Protein AF-A0A0G4J1P8-F1 (afdb_monomer_lite)

Secondary structure (DSSP, 8-state):
-EEE--HHHHHHHHHTT-SS-PPTT-EEEHHHHHHHHHHHHHTT------HHHHHHHS---------------HHHHHHHHHHHHHHHHHHHHHHHHHHHHHHHHHHHHHHHHHHHHHHHHHHHHHHHHHHHHHHHHHHHHTT--HHHHHHHHHHHHHHHHHHHHHHHHHHHHTT-

pLDDT: mean 72.51, std 14.89, range [41.31, 94.5]

Structure (mmCIF, N/CA/C/O backbone):
data_AF-A0A0G4J1P8-F1
#
_entry.id   AF-A0A0G4J1P8-F1
#
loop_
_atom_site.group_PDB
_atom_site.id
_atom_site.type_symbol
_atom_site.label_atom_id
_atom_site.label_alt_id
_atom_site.label_comp_id
_atom_site.label_asym_id
_atom_site.label_entity_id
_atom_site.label_seq_id
_atom_site.pdbx_PDB_ins_code
_atom_site.Cartn_x
_atom_site.Cartn_y
_atom_site.Cartn_z
_atom_site.occupancy
_atom_site.B_iso_or_equiv
_atom_site.auth_seq_id
_atom_site.auth_comp_id
_atom_site.auth_asym_id
_atom_site.auth_atom_id
_atom_site.pdbx_PDB_model_num
ATOM 1 N N . MET A 1 1 ? -38.826 -8.306 51.369 1.00 54.69 1 MET A N 1
ATOM 2 C CA . MET A 1 1 ? -39.166 -9.180 50.222 1.00 54.69 1 MET A CA 1
ATOM 3 C C . MET A 1 1 ? -38.389 -10.475 50.400 1.00 54.69 1 MET A C 1
ATOM 5 O O . MET A 1 1 ? -37.165 -10.400 50.497 1.00 54.69 1 MET A O 1
ATOM 9 N N . ARG A 1 2 ? -39.087 -11.606 50.566 1.00 48.97 2 ARG A N 1
ATOM 10 C CA . ARG A 1 2 ? -38.492 -12.933 50.796 1.00 48.97 2 ARG A CA 1
ATOM 11 C C . ARG A 1 2 ? -38.501 -13.725 49.490 1.00 48.97 2 ARG A C 1
ATOM 13 O O . ARG A 1 2 ? -39.474 -13.642 48.749 1.00 48.97 2 ARG A O 1
ATOM 20 N N . TRP A 1 3 ? -37.420 -14.439 49.218 1.00 58.47 3 TRP A N 1
ATOM 21 C CA . TRP A 1 3 ? -37.161 -15.153 47.973 1.00 58.47 3 TRP A CA 1
ATOM 22 C C . TRP A 1 3 ? -36.967 -16.632 48.265 1.00 58.47 3 TRP A C 1
ATOM 24 O O . TRP A 1 3 ? -36.243 -16.968 49.199 1.00 58.47 3 TRP A O 1
ATOM 34 N N . LEU A 1 4 ? -37.588 -17.493 47.461 1.00 59.88 4 LEU A N 1
ATOM 35 C CA . LEU A 1 4 ? -37.370 -18.932 47.538 1.00 59.88 4 LEU A CA 1
ATOM 36 C C . LEU A 1 4 ? -35.965 -19.263 47.018 1.00 59.88 4 LEU A C 1
ATOM 38 O O . LEU A 1 4 ? -35.574 -18.828 45.931 1.00 59.88 4 LEU A O 1
ATOM 42 N N . VAL A 1 5 ? -35.207 -20.028 47.794 1.00 62.72 5 VAL A N 1
ATOM 43 C CA . VAL A 1 5 ? -33.888 -20.527 47.411 1.00 62.72 5 VAL A CA 1
ATOM 44 C C . VAL A 1 5 ? -34.068 -21.634 46.374 1.00 62.72 5 VAL A C 1
ATOM 46 O O . VAL A 1 5 ? -34.538 -22.724 46.698 1.00 62.72 5 VAL A O 1
ATOM 49 N N . SER A 1 6 ? -33.682 -21.360 45.126 1.00 65.62 6 SER A N 1
ATOM 50 C CA . SER A 1 6 ? -33.557 -22.376 44.077 1.00 65.62 6 SER A CA 1
ATOM 51 C C . SER A 1 6 ? -32.302 -23.232 44.288 1.00 65.62 6 SER A C 1
ATOM 53 O O . SER A 1 6 ? -31.371 -22.828 44.994 1.00 65.62 6 SER A O 1
ATOM 55 N N . GLU A 1 7 ? -32.231 -24.404 43.649 1.00 65.62 7 GLU A N 1
ATOM 56 C CA . GLU A 1 7 ? -31.051 -25.285 43.721 1.00 65.62 7 GLU A CA 1
ATOM 57 C C . GLU A 1 7 ? -29.751 -24.568 43.338 1.00 65.62 7 GLU A C 1
ATOM 59 O O . GLU A 1 7 ? -28.699 -24.821 43.925 1.00 65.62 7 GLU A O 1
ATOM 64 N N . THR A 1 8 ? -29.827 -23.614 42.408 1.00 65.88 8 THR A N 1
ATOM 65 C CA . THR A 1 8 ? -28.688 -22.790 41.993 1.00 65.88 8 THR A CA 1
ATOM 66 C C . THR A 1 8 ? -28.200 -21.877 43.120 1.00 65.88 8 THR A C 1
ATOM 68 O O . THR A 1 8 ? -26.996 -21.747 43.335 1.00 65.88 8 THR A O 1
ATOM 71 N N . ILE A 1 9 ? -29.117 -21.268 43.879 1.00 66.00 9 ILE A N 1
ATOM 72 C CA . ILE A 1 9 ? -28.778 -20.398 45.016 1.00 66.00 9 ILE A CA 1
ATOM 73 C C . ILE A 1 9 ? -28.197 -21.233 46.163 1.00 66.00 9 ILE A C 1
ATOM 75 O O . ILE A 1 9 ? -27.205 -20.828 46.772 1.00 66.00 9 ILE A O 1
ATOM 79 N N . ALA A 1 10 ? -28.763 -22.416 46.414 1.00 67.56 10 ALA A N 1
ATOM 80 C CA . ALA A 1 10 ? -28.246 -23.366 47.395 1.00 67.56 10 ALA A CA 1
ATOM 81 C C . ALA A 1 10 ? -26.820 -23.833 47.045 1.00 67.56 10 ALA A C 1
ATOM 83 O O . ALA A 1 10 ? -25.952 -23.890 47.919 1.00 67.56 10 ALA A O 1
ATOM 84 N N . ASP A 1 11 ? -26.541 -24.115 45.767 1.00 69.50 11 ASP A N 1
ATOM 85 C CA . ASP A 1 11 ? -25.207 -24.540 45.329 1.00 69.50 11 ASP A CA 1
ATOM 86 C C . ASP A 1 11 ? -24.156 -23.440 45.492 1.00 69.50 11 ASP A C 1
ATOM 88 O O . ASP A 1 11 ? -23.052 -23.689 45.981 1.00 69.50 11 ASP A O 1
ATOM 92 N N . VAL A 1 12 ? -24.514 -22.195 45.174 1.00 69.31 12 VAL A N 1
ATOM 93 C CA . VAL A 1 12 ? -23.628 -21.047 45.401 1.00 69.31 12 VAL A CA 1
ATOM 94 C C . VAL A 1 12 ? -23.423 -20.798 46.896 1.00 69.31 12 VAL A C 1
ATOM 96 O O . VAL A 1 12 ? -22.291 -20.563 47.315 1.00 69.31 12 VAL A O 1
ATOM 99 N N . GLY A 1 13 ? -24.471 -20.918 47.716 1.00 67.69 13 GLY A N 1
ATOM 100 C CA . GLY A 1 13 ? -24.375 -20.838 49.177 1.00 67.69 13 GLY A CA 1
ATOM 101 C C . GLY A 1 13 ? -23.372 -21.834 49.763 1.00 67.69 13 GLY A C 1
ATOM 102 O O . GLY A 1 13 ? -22.547 -21.452 50.596 1.00 67.69 13 GLY A O 1
ATOM 103 N N . ARG A 1 14 ? -23.373 -23.079 49.264 1.00 70.12 14 ARG A N 1
ATOM 104 C CA . ARG A 1 14 ? -22.400 -24.116 49.649 1.00 70.12 14 ARG A CA 1
ATOM 105 C C . ARG A 1 14 ? -20.974 -23.760 49.241 1.00 70.1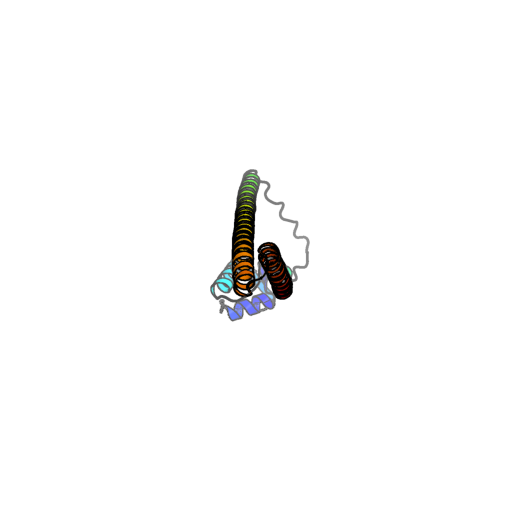2 14 ARG A C 1
ATOM 107 O O . ARG A 1 14 ? -20.069 -23.844 50.068 1.00 70.12 14 ARG A O 1
ATOM 114 N N . ARG A 1 15 ? -20.770 -23.332 47.992 1.00 67.38 15 ARG A N 1
ATOM 115 C CA . ARG A 1 15 ? -19.439 -22.952 47.476 1.00 67.38 15 ARG A CA 1
ATOM 116 C C . ARG A 1 15 ? -18.846 -21.749 48.203 1.00 67.38 15 ARG A C 1
ATOM 118 O O . ARG A 1 15 ? -17.632 -21.630 48.300 1.00 67.38 15 ARG A O 1
ATOM 125 N N . VAL A 1 16 ? -19.707 -20.866 48.705 1.00 67.19 16 VAL A N 1
ATOM 126 C CA . VAL A 1 16 ? -19.327 -19.614 49.367 1.00 67.19 16 VAL A CA 1
ATOM 127 C C . VAL A 1 16 ? -19.267 -19.751 50.897 1.00 67.19 16 VAL A C 1
ATOM 129 O O . VAL A 1 16 ? -19.065 -18.751 51.588 1.00 67.19 16 VAL A O 1
ATOM 132 N N . SER A 1 17 ? -19.451 -20.976 51.420 1.00 66.81 17 SER A N 1
ATO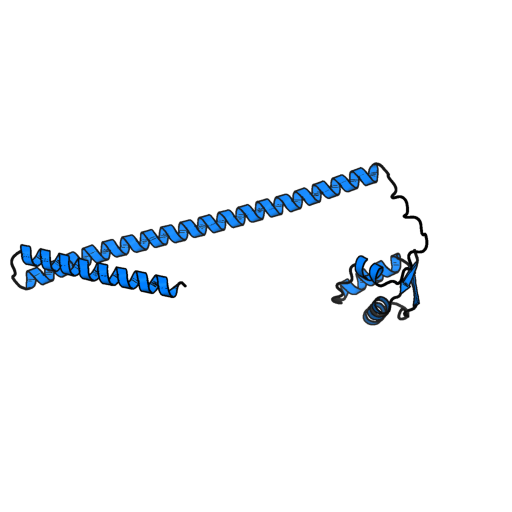M 133 C CA . SER A 1 17 ? -19.463 -21.302 52.858 1.00 66.81 17 SER A CA 1
ATOM 134 C C . SER A 1 17 ? -20.293 -20.311 53.685 1.00 66.81 17 SER A C 1
ATOM 136 O O . SER A 1 17 ? -19.924 -19.895 54.785 1.00 66.81 17 SER A O 1
ATOM 138 N N . TRP A 1 18 ? -21.429 -19.897 53.119 1.00 65.50 18 TRP A N 1
ATOM 139 C CA . TRP A 1 18 ? -22.348 -18.969 53.762 1.00 65.50 18 TRP A CA 1
ATOM 140 C C . TRP A 1 18 ? -23.078 -19.677 54.910 1.00 65.50 18 TRP A C 1
ATOM 142 O O . TRP A 1 18 ? -23.406 -20.855 54.780 1.00 65.50 18 TRP A O 1
ATOM 152 N N . HIS A 1 19 ? -23.265 -18.967 56.034 1.00 52.62 19 HIS A N 1
ATOM 153 C CA . HIS A 1 19 ? -23.838 -19.488 57.285 1.00 52.62 19 HIS A CA 1
ATOM 154 C C . HIS A 1 19 ? -25.013 -20.433 57.026 1.00 52.62 19 HIS A C 1
ATOM 156 O O . HIS A 1 19 ? -25.945 -20.027 56.345 1.00 52.62 19 HIS A O 1
ATOM 162 N N . GLU A 1 20 ? -24.915 -21.656 57.568 1.00 56.59 20 GLU A N 1
ATOM 163 C CA . GLU A 1 20 ? -25.861 -22.771 57.399 1.00 56.59 20 GLU A CA 1
ATOM 164 C C . GLU A 1 20 ? -26.324 -22.945 55.950 1.00 56.59 20 GLU A C 1
ATOM 166 O O . GLU A 1 20 ? -27.273 -22.310 55.512 1.00 56.59 20 GLU A O 1
ATOM 171 N N . ALA A 1 21 ? -25.628 -23.817 55.206 1.00 58.47 21 ALA A N 1
ATOM 172 C CA . ALA A 1 21 ? -25.882 -24.135 53.802 1.00 58.47 21 ALA A CA 1
ATOM 173 C C . ALA A 1 21 ? -27.375 -24.046 53.435 1.00 58.47 21 ALA A C 1
ATOM 175 O O . ALA A 1 21 ? -28.136 -24.970 53.726 1.00 58.47 21 ALA A O 1
ATOM 176 N N . LEU A 1 22 ? -27.749 -22.917 52.813 1.00 64.31 22 LEU A N 1
ATOM 177 C CA . LEU A 1 22 ? -29.112 -22.614 52.382 1.00 64.31 22 LEU A CA 1
ATOM 178 C C . LEU A 1 22 ? -29.676 -23.832 51.657 1.00 64.31 22 LEU A C 1
ATOM 180 O O . LEU A 1 22 ? -29.091 -24.288 50.665 1.00 64.31 22 LEU A O 1
ATOM 184 N N . LYS A 1 23 ? -30.773 -24.389 52.167 1.00 65.56 23 LYS A N 1
ATOM 185 C CA . LYS A 1 23 ? -31.398 -25.552 51.548 1.00 65.56 23 LYS A CA 1
ATOM 186 C C . LYS A 1 23 ? -32.347 -25.077 50.449 1.00 65.56 23 LYS A C 1
ATOM 188 O O . LYS A 1 23 ? -32.963 -24.017 50.576 1.00 65.56 23 LYS A O 1
ATOM 193 N N . PRO A 1 24 ? -32.467 -25.834 49.346 1.00 62.53 24 PRO A N 1
ATOM 194 C CA . PRO A 1 24 ? -33.500 -25.553 48.362 1.00 62.53 24 PRO A CA 1
ATOM 195 C C . PRO A 1 24 ? -34.871 -25.593 49.053 1.00 62.53 24 PRO A C 1
ATOM 197 O O . PRO A 1 24 ? -35.168 -26.538 49.783 1.00 62.53 24 PRO A O 1
ATOM 200 N N .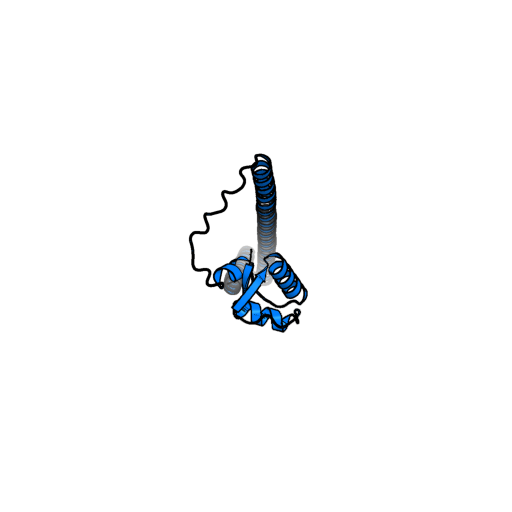 GLY A 1 25 ? -35.671 -24.543 48.857 1.00 60.31 25 GLY A N 1
ATOM 201 C CA . GLY A 1 25 ? -36.957 -24.350 49.539 1.00 60.31 25 GLY A CA 1
ATOM 202 C C . GLY A 1 25 ? -36.939 -23.390 50.737 1.00 60.31 25 GLY A C 1
ATOM 203 O O . GLY A 1 25 ? -38.010 -23.002 51.201 1.00 60.31 25 GLY A O 1
ATOM 204 N N . ASP A 1 26 ? -35.767 -22.947 51.205 1.00 68.12 26 ASP A N 1
ATOM 205 C CA . ASP A 1 26 ? -35.679 -21.914 52.246 1.00 68.12 26 ASP A CA 1
ATOM 206 C C . ASP A 1 26 ? -36.063 -20.528 51.698 1.00 68.12 26 ASP A C 1
ATOM 208 O O . ASP A 1 26 ? -35.943 -20.249 50.503 1.00 68.12 26 ASP A O 1
ATOM 212 N N . TYR A 1 27 ? -36.503 -19.627 52.581 1.00 64.00 27 TYR A N 1
ATOM 213 C CA . TYR A 1 27 ? -36.804 -18.238 52.228 1.00 64.00 27 TYR A CA 1
ATOM 214 C C . TYR A 1 27 ? -35.705 -17.295 52.714 1.00 64.00 27 TYR A C 1
ATOM 216 O O . TYR A 1 27 ? -35.438 -17.210 53.910 1.00 64.00 27 TYR A O 1
ATOM 224 N N . VAL A 1 28 ? -35.129 -16.519 51.797 1.00 69.00 28 VAL A N 1
ATOM 225 C CA . VAL A 1 28 ? -34.038 -15.576 52.084 1.00 69.00 28 VAL A CA 1
ATOM 226 C C . VAL A 1 28 ? -34.470 -14.149 51.768 1.00 69.00 28 VAL A C 1
ATOM 228 O O . VAL A 1 28 ? -35.193 -13.894 50.803 1.00 69.00 28 VAL A O 1
ATOM 231 N N . GLU A 1 29 ? -34.056 -13.182 52.584 1.00 70.06 29 GLU A N 1
ATOM 232 C CA . GLU A 1 29 ? -34.356 -11.779 52.309 1.00 70.06 29 GLU A CA 1
ATOM 233 C C . GLU A 1 29 ? -33.517 -11.232 51.148 1.00 70.06 29 GLU A C 1
ATOM 235 O O . GLU A 1 29 ? -32.371 -11.616 50.923 1.00 70.06 29 GLU A O 1
ATOM 240 N N . GLN A 1 30 ? -34.072 -10.266 50.412 1.00 65.69 30 GLN A N 1
ATOM 241 C CA . GLN A 1 30 ? -33.369 -9.621 49.297 1.00 65.69 30 GLN A CA 1
ATOM 242 C C . GLN A 1 30 ? -31.997 -9.044 49.704 1.00 65.69 30 GLN A C 1
ATOM 244 O O . GLN A 1 30 ? -31.060 -9.070 48.907 1.00 65.69 30 GLN A O 1
ATOM 249 N N . GLY A 1 31 ? -31.867 -8.536 50.935 1.00 66.38 31 GLY A N 1
ATOM 250 C CA . GLY A 1 31 ? -30.597 -8.021 51.455 1.00 66.38 31 GLY A CA 1
ATOM 251 C C . GLY A 1 31 ? -29.514 -9.098 51.559 1.00 66.38 31 GLY A C 1
ATOM 252 O O . GLY A 1 31 ? -28.353 -8.841 51.237 1.00 66.38 31 GLY A O 1
ATOM 253 N N . ASP A 1 32 ? -29.903 -10.315 51.923 1.00 69.31 32 ASP A N 1
ATOM 254 C CA . ASP A 1 32 ? -28.998 -11.449 52.082 1.00 69.31 32 ASP A CA 1
ATOM 255 C C . ASP A 1 32 ? -28.585 -12.041 50.732 1.00 69.31 32 ASP A C 1
ATOM 257 O O . ASP A 1 32 ? -27.409 -12.337 50.525 1.00 69.31 32 ASP A O 1
ATOM 261 N N . LEU A 1 33 ? -29.491 -12.067 49.749 1.00 68.31 33 LEU A N 1
ATOM 262 C CA . LEU A 1 33 ? -29.157 -12.423 48.364 1.00 68.31 33 LEU A CA 1
ATOM 263 C C . LEU A 1 33 ? -28.118 -11.481 47.745 1.00 68.31 33 LEU A C 1
ATOM 265 O O . LEU A 1 33 ? -27.200 -11.932 47.059 1.00 68.31 33 LEU A O 1
ATOM 269 N N . VAL A 1 34 ? -28.227 -10.174 48.000 1.00 68.94 34 VAL A N 1
ATOM 270 C CA . VAL A 1 34 ? -27.244 -9.191 47.516 1.00 68.94 34 VAL A CA 1
ATOM 271 C C . VAL A 1 34 ? -25.877 -9.426 48.162 1.00 68.94 34 VAL A C 1
ATOM 273 O O . VAL A 1 34 ? -24.858 -9.368 47.469 1.00 68.94 34 VAL A O 1
ATOM 276 N N . ARG A 1 35 ? -25.837 -9.733 49.465 1.00 71.44 35 ARG A N 1
ATOM 277 C CA . ARG A 1 35 ? -24.590 -10.068 50.172 1.00 71.44 35 ARG A CA 1
ATOM 278 C C . ARG A 1 35 ? -23.970 -11.363 49.645 1.00 71.44 35 ARG A C 1
ATOM 280 O O . ARG A 1 35 ? -22.760 -11.393 49.430 1.00 71.44 35 ARG A O 1
ATOM 287 N N . LEU A 1 36 ? -24.781 -12.386 49.379 1.00 71.56 36 LEU A N 1
ATOM 288 C CA . LEU A 1 36 ? -24.336 -13.646 48.784 1.00 71.56 36 LEU A CA 1
ATOM 289 C C . LEU A 1 36 ? -23.744 -13.424 47.383 1.00 71.56 36 LEU A C 1
ATOM 291 O O . LEU A 1 36 ? -22.632 -13.870 47.113 1.00 71.56 36 LEU A O 1
ATOM 295 N N . CYS A 1 37 ? -24.431 -12.670 46.517 1.00 69.50 37 CYS A N 1
ATOM 296 C CA . CYS A 1 37 ? -23.948 -12.352 45.167 1.00 69.50 37 CYS A CA 1
ATOM 297 C C . CYS A 1 37 ? -22.637 -11.559 45.194 1.00 69.50 37 CYS A C 1
ATOM 299 O O . CYS A 1 37 ? -21.731 -11.819 44.403 1.00 69.50 37 CYS A O 1
ATOM 301 N N . LYS A 1 38 ? -22.521 -10.597 46.117 1.00 71.62 38 LYS A N 1
ATOM 302 C CA . LYS A 1 38 ? -21.295 -9.818 46.299 1.00 71.62 38 LYS A CA 1
ATOM 303 C C . LYS A 1 38 ? -20.128 -10.721 46.709 1.00 71.62 38 LYS A C 1
ATOM 305 O O . LYS A 1 38 ? -19.072 -10.658 46.089 1.00 71.62 38 LYS A O 1
ATOM 310 N N . ARG A 1 39 ? -20.348 -11.608 47.682 1.00 70.69 39 ARG A N 1
ATOM 311 C CA . ARG A 1 39 ? -19.323 -12.531 48.188 1.00 70.69 39 ARG A CA 1
ATOM 312 C C . ARG A 1 39 ? -18.910 -13.584 47.155 1.00 70.69 39 ARG A C 1
ATOM 314 O O . ARG A 1 39 ? -17.731 -13.896 47.042 1.00 70.69 39 ARG A O 1
ATOM 321 N N . ALA A 1 40 ? -19.856 -14.090 46.363 1.00 68.81 40 ALA A N 1
ATOM 322 C CA . ALA A 1 40 ? -19.573 -15.008 45.258 1.00 68.81 40 ALA A CA 1
ATOM 323 C C . ALA A 1 40 ? -18.670 -14.361 44.193 1.00 68.81 40 ALA A C 1
ATOM 325 O O . ALA A 1 40 ? -17.727 -14.988 43.714 1.00 68.81 40 ALA A O 1
ATOM 326 N N . ARG A 1 41 ? -18.918 -13.081 43.880 1.00 69.44 41 ARG A N 1
ATOM 327 C CA . ARG A 1 41 ? -18.103 -12.300 42.941 1.00 69.44 41 ARG A CA 1
ATOM 328 C C . ARG A 1 41 ? -16.700 -12.012 43.480 1.00 69.44 41 ARG A C 1
ATOM 330 O O . ARG A 1 41 ? -15.745 -12.045 42.715 1.00 69.44 41 ARG A O 1
ATOM 337 N N . GLU A 1 42 ? -16.574 -11.742 44.778 1.00 73.06 42 GLU A N 1
ATOM 338 C CA . GLU A 1 42 ? -15.279 -11.525 45.444 1.00 73.06 42 GLU A CA 1
ATOM 339 C C . GLU A 1 42 ? -14.402 -12.786 45.449 1.00 73.06 42 GLU A C 1
ATOM 341 O O . GLU A 1 42 ? -13.183 -12.675 45.369 1.00 73.06 42 GLU A O 1
ATOM 346 N N . MET A 1 43 ? -15.003 -13.979 45.481 1.00 66.56 43 MET A N 1
ATOM 347 C CA . MET A 1 43 ? -14.273 -15.253 45.437 1.00 66.56 43 MET A CA 1
ATOM 348 C C . MET A 1 43 ? -14.028 -15.790 44.023 1.00 66.56 43 MET A C 1
ATOM 350 O O . MET A 1 43 ? -13.602 -16.932 43.875 1.00 66.56 43 MET A O 1
ATOM 354 N N . GLY A 1 44 ? -14.292 -14.989 42.984 1.00 60.31 44 GLY A N 1
ATOM 355 C CA . GLY A 1 44 ? -14.031 -15.384 41.597 1.00 60.31 44 GLY A CA 1
ATOM 356 C C . GLY A 1 44 ? -14.841 -16.601 41.148 1.00 60.31 44 GLY A C 1
ATOM 357 O O . GLY A 1 44 ? -14.451 -17.291 40.212 1.00 60.31 44 GLY A O 1
ATOM 358 N N . VAL A 1 45 ? -15.962 -16.890 41.818 1.00 62.78 45 VAL A N 1
ATOM 359 C CA . VAL A 1 45 ? -16.902 -17.894 41.330 1.00 62.78 45 VAL A CA 1
ATOM 360 C C . VAL A 1 45 ? -17.527 -17.291 40.076 1.00 62.78 45 VAL A C 1
ATOM 362 O O . VAL A 1 45 ? -18.295 -16.334 40.197 1.00 62.78 45 VAL A O 1
ATOM 365 N N . ASP A 1 46 ? -17.166 -17.826 38.902 1.00 54.25 46 ASP A N 1
ATOM 366 C CA . ASP A 1 46 ? -17.658 -17.465 37.557 1.00 54.25 46 ASP A CA 1
ATOM 367 C C . ASP A 1 46 ? -19.153 -17.766 37.404 1.00 54.25 46 ASP A C 1
ATOM 369 O O . ASP A 1 46 ? -19.627 -18.550 36.582 1.00 54.25 46 ASP A O 1
ATOM 373 N N . SER A 1 47 ? -19.940 -17.138 38.256 1.00 50.69 47 SER A N 1
ATOM 374 C CA . SER A 1 47 ? -21.371 -17.145 38.167 1.00 50.69 47 SER A CA 1
ATOM 375 C C . SER A 1 47 ? -21.718 -15.924 37.332 1.00 50.69 47 SER A C 1
ATOM 377 O O . SER A 1 47 ? -21.691 -14.794 37.823 1.00 50.69 47 SER A O 1
ATOM 379 N N . ASN A 1 48 ? -22.102 -16.153 36.073 1.00 50.62 48 ASN A N 1
ATOM 380 C CA . ASN A 1 48 ? -22.887 -15.233 35.228 1.00 50.62 48 ASN A CA 1
ATOM 381 C C . ASN A 1 48 ? -24.285 -14.966 35.842 1.00 50.62 48 ASN A C 1
ATOM 383 O O . ASN A 1 48 ? -25.321 -14.891 35.179 1.00 50.62 48 ASN A O 1
ATOM 387 N N . MET A 1 49 ? -24.325 -14.876 37.164 1.00 54.19 49 MET A N 1
ATOM 388 C CA . MET A 1 49 ? -25.488 -14.857 38.008 1.00 54.19 49 MET A CA 1
ATOM 389 C C . MET A 1 49 ? -25.803 -13.401 38.279 1.00 54.19 49 MET A C 1
ATOM 391 O O . MET A 1 49 ? -25.554 -12.831 39.340 1.00 54.19 49 MET A O 1
ATOM 395 N N . TYR A 1 50 ? -26.318 -12.769 37.239 1.00 53.59 50 TYR A N 1
ATOM 396 C CA . TYR A 1 50 ? -26.966 -11.492 37.391 1.00 53.59 50 TYR A CA 1
ATOM 397 C C . TYR A 1 50 ? -28.238 -11.688 38.222 1.00 53.59 50 TYR A C 1
ATOM 399 O O . TYR A 1 50 ? -28.920 -12.708 38.125 1.00 53.59 50 TYR A O 1
ATOM 407 N N . LEU A 1 51 ? -28.600 -10.675 39.010 1.00 51.78 51 LEU A N 1
ATOM 408 C CA . LEU A 1 51 ? -29.827 -10.658 39.819 1.00 51.78 51 LEU A CA 1
ATOM 409 C C . LEU A 1 51 ? -31.085 -11.036 39.009 1.00 51.78 51 LEU A C 1
ATOM 411 O O . LEU A 1 51 ? -32.021 -11.614 39.552 1.00 51.78 51 LEU A O 1
ATOM 415 N N . HIS A 1 52 ? -31.085 -10.752 37.701 1.00 51.28 52 HIS A N 1
ATOM 416 C CA . HIS A 1 52 ? -32.167 -11.119 36.790 1.00 51.28 52 HIS A CA 1
ATOM 417 C C . HIS A 1 52 ? -32.244 -12.626 36.497 1.00 51.28 52 HIS A C 1
ATOM 419 O O . HIS A 1 52 ? -33.336 -13.126 36.258 1.00 51.28 52 HIS A O 1
ATOM 425 N N . THR A 1 53 ? -31.127 -13.356 36.525 1.00 51.97 53 THR A N 1
ATOM 426 C CA . THR A 1 53 ? -31.077 -14.810 36.303 1.00 51.97 53 THR A CA 1
ATOM 427 C C . THR A 1 53 ? -31.579 -15.558 37.534 1.00 51.97 53 THR A C 1
ATOM 429 O O . THR A 1 53 ? -32.355 -16.499 37.411 1.00 51.97 53 THR A O 1
ATOM 432 N N . ILE A 1 54 ? -31.222 -15.068 38.727 1.00 53.25 54 ILE A N 1
ATOM 433 C CA . ILE A 1 54 ? -31.716 -15.587 40.012 1.00 53.25 54 ILE A CA 1
ATOM 434 C C . ILE A 1 54 ? -33.238 -15.436 40.084 1.00 53.25 54 ILE A C 1
ATOM 436 O O . ILE A 1 54 ? -33.941 -16.412 40.335 1.00 53.25 54 ILE A O 1
ATOM 440 N N . ALA A 1 55 ? -33.746 -14.244 39.757 1.00 53.19 55 ALA A N 1
ATOM 441 C CA . ALA A 1 55 ? -35.177 -13.953 39.763 1.00 53.19 55 ALA A CA 1
ATOM 442 C C . ALA A 1 55 ? -35.981 -14.710 38.692 1.00 53.19 55 ALA A C 1
ATOM 444 O O . ALA A 1 55 ? -37.198 -14.813 38.805 1.00 53.19 55 ALA A O 1
ATOM 445 N N . LYS A 1 56 ? -35.315 -15.230 37.653 1.00 50.56 56 LYS A N 1
ATOM 446 C CA . LYS A 1 56 ? -35.934 -16.051 36.603 1.00 50.56 56 LYS A CA 1
ATOM 447 C C . LYS A 1 56 ? -35.959 -17.545 36.957 1.00 50.56 56 LYS A C 1
ATOM 449 O O . LYS A 1 56 ? -36.736 -18.275 36.362 1.00 50.56 56 LYS A O 1
ATOM 454 N N . SER A 1 57 ? -35.104 -17.979 37.893 1.00 45.59 57 SER A N 1
ATOM 455 C CA . SER A 1 57 ? -35.019 -19.365 38.395 1.00 45.59 57 SER A CA 1
ATOM 456 C C . SER A 1 57 ? -35.829 -19.618 39.666 1.00 45.59 57 SER A C 1
ATOM 458 O O . SER A 1 57 ? -36.013 -20.761 40.066 1.00 45.59 57 SER A O 1
ATOM 460 N N . SER A 1 58 ? -36.269 -18.556 40.339 1.00 46.12 58 SER A N 1
ATOM 461 C CA . SER A 1 58 ? -37.265 -18.673 41.391 1.00 46.12 58 SER A CA 1
ATOM 462 C C . SER A 1 58 ? -38.613 -18.906 40.716 1.00 46.12 58 SER A C 1
ATOM 464 O O . SER A 1 58 ? -39.070 -18.008 40.004 1.00 46.12 58 SER A O 1
ATOM 466 N N . ASP A 1 59 ? -39.224 -20.072 40.944 1.00 44.75 59 ASP A N 1
ATOM 467 C CA . ASP A 1 59 ? -40.626 -20.384 40.624 1.00 44.75 59 ASP A CA 1
ATOM 468 C C . ASP A 1 59 ? -41.557 -19.477 41.440 1.00 44.75 59 ASP A C 1
ATOM 470 O O . ASP A 1 59 ? -42.255 -19.877 42.369 1.00 44.75 59 ASP A O 1
ATOM 474 N N . ILE A 1 60 ? -41.508 -18.187 41.133 1.00 49.44 60 ILE A N 1
ATOM 475 C CA . ILE A 1 60 ? -42.474 -17.211 41.592 1.00 49.44 60 ILE A CA 1
ATOM 476 C C . ILE A 1 60 ? -43.636 -17.373 40.625 1.00 49.44 60 ILE A C 1
ATOM 478 O O . ILE A 1 60 ? -43.648 -16.770 39.548 1.00 49.44 60 ILE A O 1
ATOM 482 N N . GLU A 1 61 ? -44.602 -18.216 40.995 1.00 44.19 61 GLU A N 1
ATOM 483 C CA . GLU A 1 61 ? -45.931 -18.127 40.404 1.00 44.19 61 GLU A CA 1
ATOM 484 C C . GLU A 1 61 ? -46.369 -16.658 40.482 1.00 44.19 61 GLU A C 1
ATOM 486 O O . GLU A 1 61 ? -46.230 -16.036 41.545 1.00 44.19 61 GLU A O 1
ATOM 491 N N . PRO A 1 62 ? -46.847 -16.059 39.377 1.00 44.25 62 PRO A N 1
ATOM 492 C CA . PRO A 1 62 ? -47.310 -14.685 39.370 1.00 44.25 62 PRO A CA 1
ATOM 493 C C . PRO A 1 62 ? -48.669 -14.627 40.076 1.00 44.25 62 PRO A C 1
ATOM 495 O O . PRO A 1 62 ? -49.698 -14.378 39.459 1.00 44.25 62 PRO A O 1
ATOM 498 N N . GLY A 1 63 ? -48.677 -14.880 41.385 1.00 41.31 63 GLY A N 1
ATOM 499 C CA . GLY A 1 63 ? -49.746 -14.439 42.260 1.00 41.31 63 GLY A CA 1
ATOM 500 C C . GLY A 1 63 ? -49.810 -12.917 42.201 1.00 41.31 63 GLY A C 1
ATOM 501 O O . GLY A 1 63 ? -48.767 -12.267 42.107 1.00 41.31 63 GLY A O 1
ATOM 502 N N . ASP A 1 64 ? -51.034 -12.391 42.215 1.00 42.72 64 ASP A N 1
ATOM 503 C CA . ASP A 1 64 ? -51.477 -10.991 42.121 1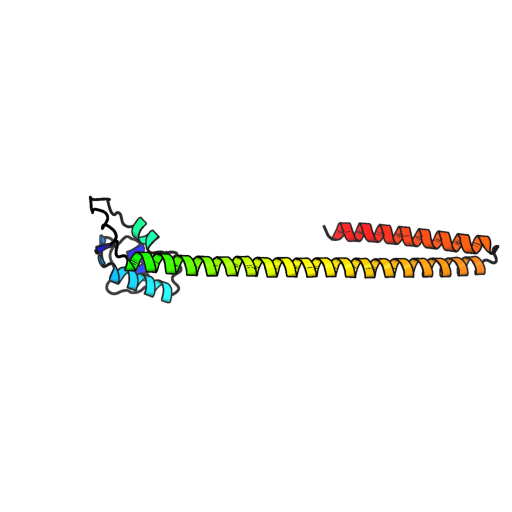.00 42.72 64 ASP A CA 1
ATOM 504 C C . ASP A 1 64 ? -50.807 -10.011 43.115 1.00 42.72 64 ASP A C 1
ATOM 506 O O . ASP A 1 64 ? -51.443 -9.268 43.864 1.00 42.72 64 ASP A O 1
ATOM 510 N N . TYR A 1 65 ? -49.483 -9.935 43.118 1.00 47.34 65 TYR A N 1
ATOM 511 C CA . TYR A 1 65 ? -48.743 -8.870 43.759 1.00 47.34 65 TYR A CA 1
ATOM 512 C C . TYR A 1 65 ? -48.726 -7.715 42.776 1.00 47.34 65 TYR A C 1
ATOM 514 O O . TYR A 1 65 ? -47.864 -7.623 41.896 1.00 47.34 65 TYR A O 1
ATOM 522 N N . GLY A 1 66 ? -49.741 -6.856 42.909 1.00 45.50 66 GLY A N 1
ATOM 523 C CA . GLY A 1 66 ? -49.856 -5.610 42.170 1.00 45.50 66 GLY A CA 1
ATOM 524 C C . GLY A 1 66 ? -48.482 -4.965 42.031 1.00 45.50 66 GLY A C 1
ATOM 525 O O . GLY A 1 66 ? -47.789 -4.754 43.030 1.00 45.50 66 GLY A O 1
ATOM 526 N N . ARG A 1 67 ? -48.065 -4.713 40.779 1.00 46.72 67 ARG A N 1
ATOM 527 C CA . ARG A 1 67 ? -46.832 -3.975 40.477 1.00 46.72 67 ARG A CA 1
ATOM 528 C C . ARG A 1 67 ? -46.760 -2.815 41.464 1.00 46.72 67 ARG A C 1
ATOM 530 O O . ARG A 1 67 ? -47.679 -1.995 41.423 1.00 46.72 67 ARG A O 1
ATOM 537 N N . PRO A 1 68 ? -45.730 -2.706 42.325 1.00 49.66 68 PRO A N 1
ATOM 538 C CA . PRO A 1 68 ? -45.600 -1.518 43.141 1.00 49.66 68 PRO A CA 1
ATOM 539 C C . PRO A 1 68 ? -45.545 -0.354 42.160 1.00 49.66 68 PRO A C 1
ATOM 541 O O . PRO A 1 68 ? -44.638 -0.272 41.324 1.00 49.66 68 PRO A O 1
ATOM 544 N N . SER A 1 69 ? -46.585 0.479 42.186 1.00 53.25 69 SER A N 1
ATOM 545 C CA . SER A 1 69 ? -46.662 1.698 41.402 1.00 53.25 69 SER A CA 1
ATOM 546 C C . SER A 1 69 ? -45.376 2.451 41.687 1.00 53.25 69 SER A C 1
ATOM 548 O O . SER A 1 69 ? -45.165 2.897 42.814 1.00 53.25 69 SER A O 1
ATOM 550 N N . ARG A 1 70 ? -44.465 2.489 40.701 1.00 59.66 70 ARG A N 1
ATOM 551 C CA . ARG A 1 70 ? -43.168 3.163 40.835 1.00 59.66 70 ARG A CA 1
ATOM 552 C C . ARG A 1 70 ? -43.419 4.514 41.507 1.00 59.66 70 ARG A C 1
ATOM 554 O O . ARG A 1 70 ? -44.278 5.243 41.001 1.00 59.66 70 ARG A O 1
ATOM 561 N N . PRO A 1 71 ? -42.713 4.870 42.592 1.00 51.38 71 PRO A N 1
ATOM 562 C CA . PRO A 1 71 ? -42.878 6.185 43.183 1.00 51.38 71 PRO A CA 1
ATOM 563 C C . PRO A 1 71 ? -42.490 7.219 42.121 1.00 51.38 71 PRO A C 1
ATOM 565 O O . PRO A 1 71 ? -41.321 7.363 41.764 1.00 51.38 71 PRO A O 1
ATOM 568 N N . ARG A 1 72 ? -43.489 7.904 41.552 1.00 56.81 72 ARG A N 1
ATOM 569 C CA . ARG A 1 72 ? -43.309 9.023 40.621 1.00 56.81 72 ARG A CA 1
ATOM 570 C C . ARG A 1 72 ? -42.927 10.263 41.431 1.00 56.81 72 ARG A C 1
ATOM 572 O O . ARG A 1 72 ? -43.672 11.235 41.457 1.00 56.81 72 ARG A O 1
ATOM 579 N N . SER A 1 73 ? -41.803 10.230 42.145 1.00 66.06 73 SER A N 1
ATOM 580 C CA . SER A 1 73 ? -41.254 11.467 42.696 1.00 66.06 73 SER A CA 1
ATOM 581 C C . SER A 1 73 ? -40.521 12.202 41.574 1.00 66.06 73 SER A C 1
ATOM 583 O O . SER A 1 73 ? -39.752 11.603 40.817 1.00 66.06 73 SER A O 1
ATOM 585 N N . SER A 1 74 ? -40.756 13.508 41.445 1.00 69.06 74 SER A N 1
ATOM 586 C CA . SER A 1 74 ? -40.050 14.375 40.486 1.00 69.06 74 SER A CA 1
ATOM 587 C C . SER A 1 74 ? -38.524 14.258 40.619 1.00 69.06 74 SER A C 1
ATOM 589 O O . SER A 1 74 ? -37.802 14.316 39.626 1.00 69.06 74 SER A O 1
ATOM 591 N N . SER A 1 75 ? -38.040 13.978 41.833 1.00 73.12 75 SER A N 1
ATOM 592 C CA . SER A 1 75 ? -36.635 13.704 42.137 1.00 73.12 75 SER A CA 1
ATOM 593 C C . SER A 1 75 ? -36.083 12.437 41.470 1.00 73.12 75 SER A C 1
ATOM 595 O O . SER A 1 75 ? -34.921 12.419 41.068 1.00 73.12 75 SER A O 1
ATOM 597 N N . PHE A 1 76 ? -36.891 11.384 41.307 1.00 74.94 76 PHE A N 1
ATOM 598 C CA . PHE A 1 76 ? -36.456 10.151 40.646 1.00 74.94 76 PHE A CA 1
ATOM 599 C C . PHE A 1 76 ? -36.404 10.313 39.126 1.00 74.94 76 PHE A C 1
ATOM 601 O O . PHE A 1 76 ? -35.490 9.794 38.489 1.00 74.94 76 PHE A O 1
ATOM 608 N N . ALA A 1 77 ? -37.350 11.065 38.554 1.00 76.06 77 ALA A N 1
ATOM 609 C CA . ALA A 1 77 ? -37.353 11.397 37.131 1.00 76.06 77 ALA A CA 1
ATOM 610 C C . ALA A 1 77 ? -36.117 12.228 36.752 1.00 76.06 77 ALA A C 1
ATOM 612 O O . ALA A 1 77 ? -35.396 11.862 35.826 1.00 76.06 77 ALA A O 1
ATOM 613 N N . ALA A 1 78 ? -35.802 13.260 37.544 1.00 80.56 78 ALA A N 1
ATOM 614 C CA . ALA A 1 78 ? -34.606 14.079 37.348 1.00 80.56 78 ALA A CA 1
ATOM 615 C C . ALA A 1 78 ? -33.313 13.248 37.415 1.00 80.56 78 ALA A C 1
ATOM 617 O O . ALA A 1 78 ? -32.418 13.404 36.586 1.00 80.56 78 ALA A O 1
ATOM 618 N N . ARG A 1 79 ? -33.234 12.307 38.365 1.00 81.94 79 ARG A N 1
ATOM 619 C CA . ARG A 1 79 ? -32.070 11.426 38.517 1.00 81.94 79 ARG A CA 1
ATOM 620 C C . ARG A 1 79 ? -31.936 10.422 37.370 1.00 81.94 79 ARG A C 1
ATOM 622 O O . ARG A 1 79 ? -30.820 10.092 36.975 1.00 81.94 79 ARG A O 1
ATOM 629 N N . LEU A 1 80 ? -33.053 9.944 36.821 1.00 83.38 80 LEU A N 1
ATOM 630 C CA . LEU A 1 80 ? -33.059 9.061 35.654 1.00 83.38 80 LEU A CA 1
ATOM 631 C C . LEU A 1 80 ? -32.552 9.792 34.403 1.00 83.38 80 LEU A C 1
ATOM 633 O O . LEU A 1 80 ? -31.745 9.241 33.655 1.00 83.38 80 LEU A O 1
ATOM 637 N N . ASP A 1 81 ? -32.988 11.035 34.205 1.00 87.38 81 ASP A N 1
ATOM 638 C CA . ASP A 1 81 ? -32.548 11.864 33.081 1.00 87.38 81 ASP A CA 1
ATOM 639 C C . ASP A 1 81 ? -31.071 12.251 33.201 1.00 87.38 81 ASP A C 1
ATOM 641 O O . ASP A 1 81 ? -30.343 12.228 32.207 1.00 87.38 81 ASP A O 1
ATOM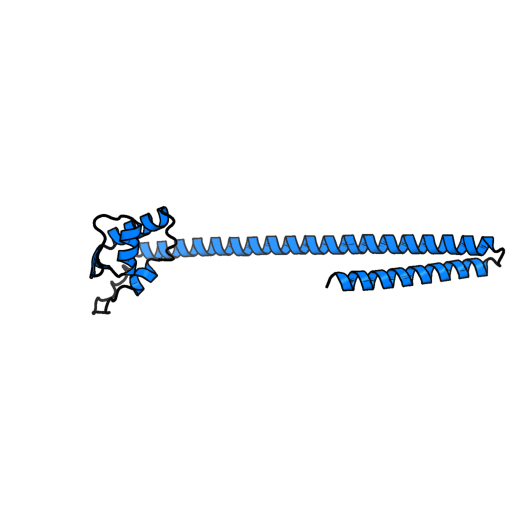 645 N N . GLU A 1 82 ? -30.585 12.526 34.413 1.00 89.38 82 GLU A N 1
ATOM 646 C CA . GLU A 1 82 ? -29.160 12.763 34.653 1.00 89.38 82 GLU A CA 1
ATOM 647 C C . GLU A 1 82 ? -28.307 11.533 34.300 1.00 89.38 82 GLU A C 1
ATOM 649 O O . GLU A 1 82 ? -27.266 11.658 33.649 1.00 89.38 82 GLU A O 1
ATOM 654 N N . LEU A 1 83 ? -28.752 10.332 34.686 1.00 87.38 83 LEU A N 1
ATOM 655 C CA . LEU A 1 83 ? -28.048 9.089 34.363 1.00 87.38 83 LEU A CA 1
ATOM 656 C C . LEU A 1 83 ? -28.043 8.804 32.858 1.00 87.38 83 LEU A C 1
ATOM 658 O O . LEU A 1 83 ? -27.004 8.410 32.329 1.00 87.38 83 LEU A O 1
ATOM 662 N N . ARG A 1 84 ? -29.155 9.065 32.161 1.00 89.94 84 ARG A N 1
ATOM 663 C CA . ARG A 1 84 ? -29.231 8.940 30.697 1.00 89.94 84 ARG A CA 1
ATOM 664 C C . ARG A 1 84 ? -28.242 9.868 30.002 1.00 89.94 84 ARG A C 1
ATOM 666 O O . ARG A 1 84 ? -27.439 9.399 29.207 1.00 89.94 84 ARG A O 1
ATOM 673 N N . ARG A 1 85 ? -28.194 11.146 30.396 1.00 90.00 85 ARG A N 1
ATOM 674 C CA . ARG A 1 85 ? -27.228 12.112 29.841 1.00 90.00 85 ARG A CA 1
ATOM 675 C C . ARG A 1 85 ? -25.777 11.680 30.049 1.00 90.00 85 ARG A C 1
ATOM 677 O O . ARG A 1 85 ? -24.952 11.854 29.155 1.00 90.00 85 ARG A O 1
ATOM 684 N N . LYS A 1 86 ? -25.447 11.108 31.212 1.00 89.38 86 LYS A N 1
ATOM 685 C CA . LYS A 1 86 ? -24.098 10.572 31.473 1.00 89.38 86 LYS A CA 1
ATOM 686 C C . LYS A 1 86 ? -23.783 9.377 30.576 1.00 89.38 86 LYS A C 1
ATOM 688 O O . LYS A 1 86 ? -22.668 9.282 30.071 1.00 89.38 86 LYS A O 1
ATOM 693 N N . GLN A 1 87 ? -24.753 8.494 30.361 1.00 90.44 87 GLN A N 1
ATOM 694 C CA . GLN A 1 87 ? -24.591 7.328 29.501 1.00 90.44 87 GLN A CA 1
ATOM 695 C C . GLN A 1 87 ? -24.410 7.732 28.030 1.00 90.44 87 GLN A C 1
ATOM 697 O O . GLN A 1 87 ? -23.483 7.249 27.381 1.00 90.44 87 GLN A O 1
ATOM 702 N N . ASP A 1 88 ? -25.200 8.694 27.551 1.00 89.12 88 ASP A N 1
ATOM 703 C CA . ASP A 1 88 ? -25.085 9.249 26.199 1.00 89.12 88 ASP A CA 1
ATOM 704 C C . ASP A 1 88 ? -23.734 9.946 25.987 1.00 89.12 88 ASP A C 1
ATOM 706 O O . ASP A 1 88 ? -23.099 9.777 24.947 1.00 89.12 88 ASP A O 1
ATOM 710 N N . ALA A 1 89 ? -23.232 10.671 26.993 1.00 87.62 89 ALA A N 1
ATOM 711 C CA . ALA A 1 89 ? -21.916 11.303 26.932 1.00 87.62 89 ALA A CA 1
ATOM 712 C C . ALA A 1 89 ? -20.768 10.278 26.851 1.00 87.62 89 ALA A C 1
ATOM 714 O O . ALA A 1 89 ? -19.790 10.503 26.134 1.00 87.62 89 ALA A O 1
ATOM 715 N N . ILE A 1 90 ? -20.876 9.151 27.564 1.00 86.50 90 ILE A N 1
ATOM 716 C CA . ILE A 1 90 ? -19.895 8.056 27.496 1.00 86.50 90 ILE A CA 1
ATOM 717 C C . ILE A 1 90 ? -19.949 7.381 26.121 1.00 86.50 90 ILE A C 1
ATOM 719 O O . ILE A 1 90 ? -18.904 7.205 25.495 1.00 86.50 90 ILE A O 1
ATOM 723 N N . ALA A 1 91 ? -21.148 7.066 25.626 1.00 84.25 91 ALA A N 1
ATOM 724 C CA . ALA A 1 91 ? -21.339 6.469 24.305 1.00 84.25 91 ALA A CA 1
ATOM 725 C C . ALA A 1 91 ? -20.814 7.385 23.187 1.00 84.25 91 ALA A C 1
ATOM 727 O O . ALA A 1 91 ? -20.124 6.928 22.278 1.00 84.25 91 ALA A O 1
ATOM 728 N N . TYR A 1 92 ? -21.059 8.694 23.286 1.00 82.88 92 TYR A N 1
ATOM 729 C CA . TYR A 1 92 ? -20.531 9.678 22.346 1.00 82.88 92 TYR A CA 1
ATOM 730 C C . TYR A 1 92 ? -18.999 9.718 22.352 1.00 82.88 92 TYR A C 1
ATOM 732 O O . TYR A 1 92 ? -18.386 9.670 21.289 1.00 82.88 92 TYR A O 1
ATOM 740 N N . ARG A 1 93 ? -18.359 9.734 23.531 1.00 80.62 93 ARG A N 1
ATOM 741 C CA . ARG A 1 93 ? -16.888 9.684 23.625 1.00 80.62 93 ARG A CA 1
ATOM 742 C C . ARG A 1 93 ? -16.311 8.405 23.029 1.00 80.62 93 ARG A C 1
ATOM 744 O O . ARG A 1 93 ? -15.293 8.482 22.352 1.00 80.62 93 ARG A O 1
ATOM 751 N N . GLN A 1 94 ? -16.958 7.260 23.241 1.00 78.94 94 GLN A N 1
ATOM 752 C CA . GLN A 1 94 ? -16.539 5.998 22.627 1.00 78.94 94 GLN A CA 1
ATOM 753 C C . GLN A 1 94 ? -16.657 6.047 21.101 1.00 78.94 94 GLN A C 1
ATOM 755 O O . GLN A 1 94 ? -15.718 5.669 20.411 1.00 78.94 94 GLN A O 1
ATOM 760 N N . MET A 1 95 ? -17.759 6.581 20.564 1.00 75.56 95 MET A N 1
ATOM 761 C CA . MET A 1 95 ? -17.931 6.735 19.116 1.00 75.56 95 MET A CA 1
ATOM 762 C C . MET A 1 95 ? -16.928 7.715 18.495 1.00 75.56 95 MET A C 1
ATOM 764 O O . MET A 1 95 ? -16.436 7.464 17.398 1.00 75.56 95 MET A O 1
ATOM 768 N N . VAL A 1 96 ? -16.623 8.827 19.170 1.00 77.75 96 VAL A N 1
ATOM 769 C CA . VAL A 1 96 ? -15.640 9.811 18.688 1.00 77.75 96 VAL A CA 1
ATOM 770 C C . VAL A 1 96 ? -14.220 9.250 18.766 1.00 77.75 96 VAL A C 1
ATOM 772 O O . VAL A 1 96 ? -13.481 9.380 17.796 1.00 77.75 96 VAL A O 1
ATOM 775 N N . GLY A 1 97 ? -13.861 8.574 19.863 1.00 71.69 97 GLY A N 1
ATOM 776 C CA . GLY A 1 97 ? -12.564 7.903 20.001 1.00 71.69 97 GLY A CA 1
ATOM 777 C C . GLY A 1 97 ? -12.359 6.824 18.937 1.00 71.69 97 GLY A C 1
ATOM 778 O O . GLY A 1 97 ? -11.359 6.839 18.234 1.00 71.69 97 GLY A O 1
ATOM 779 N N . MET A 1 98 ? -13.366 5.971 18.712 1.00 66.12 98 MET A N 1
ATOM 780 C CA . MET A 1 98 ? -13.315 4.948 17.660 1.00 66.12 98 MET A CA 1
ATOM 781 C C . MET A 1 98 ? -13.206 5.529 16.245 1.00 66.12 98 MET A C 1
ATOM 783 O O . MET A 1 98 ? -12.634 4.885 15.369 1.00 66.12 98 MET A O 1
ATOM 787 N N . LYS A 1 99 ? -13.769 6.717 15.987 1.00 64.38 99 LYS A N 1
ATOM 788 C CA . LYS A 1 99 ? -13.603 7.397 14.694 1.00 64.38 99 LYS A CA 1
ATOM 789 C C . LYS A 1 99 ? -12.192 7.954 14.527 1.00 64.38 99 LYS A C 1
ATOM 791 O O . LYS A 1 99 ? -11.606 7.733 13.477 1.00 64.38 99 LYS A O 1
ATOM 796 N N . ALA A 1 100 ? -11.645 8.594 15.561 1.00 64.62 100 ALA A N 1
ATOM 797 C CA . ALA A 1 100 ? -10.285 9.126 15.534 1.00 64.62 100 ALA A CA 1
ATOM 798 C C . ALA A 1 100 ? -9.244 8.018 15.292 1.00 64.62 100 ALA A C 1
ATOM 800 O O . ALA A 1 100 ? -8.437 8.144 14.376 1.00 64.62 100 ALA A O 1
ATOM 801 N N . ASP A 1 101 ? -9.346 6.894 16.009 1.00 65.25 101 ASP A N 1
ATOM 802 C CA . ASP A 1 101 ? -8.445 5.746 15.822 1.00 65.25 101 ASP A CA 1
ATOM 803 C C . ASP A 1 101 ? -8.559 5.149 14.407 1.00 65.25 101 ASP A C 1
ATOM 805 O O . ASP A 1 101 ? -7.572 4.716 13.807 1.00 65.25 101 ASP A O 1
ATOM 809 N N . ARG A 1 102 ? -9.773 5.132 13.840 1.00 65.25 102 ARG A N 1
ATOM 810 C CA . ARG A 1 102 ? -10.024 4.602 12.493 1.00 65.25 102 ARG A CA 1
ATOM 811 C C . ARG A 1 102 ? -9.494 5.523 11.395 1.00 65.25 102 ARG A C 1
ATOM 813 O O . ARG A 1 102 ? -8.981 5.025 10.393 1.00 65.25 102 ARG A O 1
ATOM 820 N N . ASP A 1 103 ? -9.619 6.832 11.578 1.00 65.75 103 ASP A N 1
ATOM 821 C CA . ASP A 1 103 ? -9.110 7.831 10.639 1.00 65.75 103 ASP A CA 1
ATOM 822 C C . ASP A 1 103 ? -7.573 7.892 10.687 1.00 65.75 103 ASP A C 1
ATOM 824 O O . ASP A 1 103 ? -6.930 7.911 9.638 1.00 65.75 103 ASP A O 1
ATOM 828 N N . GLU A 1 104 ? -6.966 7.785 11.873 1.00 68.44 104 GLU A N 1
ATOM 829 C CA . GLU A 1 104 ? -5.507 7.737 12.035 1.00 68.44 104 GLU A CA 1
ATOM 830 C C . GLU A 1 104 ? -4.895 6.464 11.423 1.00 68.44 104 GLU A C 1
ATOM 832 O O . GLU A 1 104 ? -3.897 6.528 10.696 1.00 68.44 104 GLU A O 1
ATOM 837 N N . ALA A 1 105 ? -5.537 5.305 11.615 1.00 65.31 105 ALA A N 1
ATOM 838 C CA . ALA A 1 105 ? -5.133 4.058 10.963 1.00 65.31 105 ALA A CA 1
ATOM 839 C C . ALA A 1 105 ? -5.234 4.141 9.428 1.00 65.31 105 ALA A C 1
ATOM 841 O O . ALA A 1 105 ? -4.381 3.608 8.709 1.00 65.31 105 ALA A O 1
ATOM 842 N N . ARG A 1 106 ? -6.254 4.836 8.908 1.00 64.88 106 ARG A N 1
ATOM 843 C CA . ARG A 1 106 ? -6.435 5.043 7.467 1.00 64.88 106 ARG A CA 1
ATOM 844 C C . ARG A 1 106 ? -5.351 5.952 6.889 1.00 64.88 106 ARG A C 1
ATOM 846 O O . ARG A 1 106 ? -4.776 5.615 5.856 1.00 64.88 106 ARG A O 1
ATOM 853 N N . ASP A 1 107 ? -5.020 7.042 7.570 1.00 65.88 107 ASP A N 1
ATOM 854 C CA . ASP A 1 107 ? -3.962 7.969 7.158 1.00 65.88 107 ASP A CA 1
ATOM 855 C C . ASP A 1 107 ? -2.574 7.320 7.160 1.00 65.88 107 ASP A C 1
ATOM 857 O O . ASP A 1 107 ? -1.772 7.549 6.249 1.00 65.88 107 ASP A O 1
ATOM 861 N N . LEU A 1 108 ? -2.277 6.482 8.156 1.00 68.31 108 LEU A N 1
ATOM 862 C CA . LEU A 1 108 ? -1.034 5.710 8.203 1.00 68.31 108 LEU A CA 1
ATOM 863 C C . LEU A 1 108 ? -0.958 4.691 7.060 1.00 68.31 108 LEU A C 1
ATOM 865 O O . LEU A 1 108 ? 0.093 4.563 6.430 1.00 68.31 108 LEU A O 1
ATOM 869 N N . SER A 1 109 ? -2.068 4.018 6.747 1.00 61.34 109 SER A N 1
ATOM 870 C CA . SER A 1 109 ? -2.149 3.084 5.619 1.00 61.34 109 SER A CA 1
ATOM 871 C C . SER A 1 109 ? -1.924 3.781 4.274 1.00 61.34 109 SER A C 1
ATOM 873 O O . SER A 1 109 ? -1.188 3.259 3.433 1.00 61.34 109 SER A O 1
ATOM 875 N N . LEU A 1 110 ? -2.513 4.965 4.070 1.00 63.50 110 LEU A N 1
ATOM 876 C CA . LEU A 1 110 ? -2.335 5.769 2.854 1.00 63.50 110 LEU A CA 1
ATOM 877 C C . LEU A 1 110 ? -0.890 6.273 2.721 1.00 63.50 110 LEU A C 1
ATOM 879 O O . LEU A 1 110 ? -0.252 6.091 1.689 1.00 63.50 110 LEU A O 1
ATOM 883 N N . LYS A 1 111 ? -0.303 6.797 3.802 1.00 65.56 111 LYS A N 1
ATOM 884 C CA . LYS A 1 111 ? 1.106 7.231 3.805 1.00 65.56 111 LYS A CA 1
ATOM 885 C C . LYS A 1 111 ? 2.079 6.074 3.565 1.00 65.56 111 LYS A C 1
ATOM 887 O O . LYS A 1 111 ? 3.117 6.268 2.929 1.00 65.56 111 LYS A O 1
ATOM 892 N N . ALA A 1 112 ? 1.779 4.882 4.080 1.00 63.34 112 ALA A N 1
ATOM 893 C CA . ALA A 1 112 ? 2.600 3.693 3.868 1.00 63.34 112 ALA A CA 1
ATOM 894 C C . ALA A 1 112 ? 2.527 3.193 2.417 1.00 63.34 112 ALA A C 1
ATOM 896 O O . ALA A 1 112 ? 3.556 2.816 1.851 1.00 63.34 112 ALA A O 1
ATOM 897 N N . THR A 1 113 ? 1.343 3.228 1.802 1.00 65.00 113 THR A N 1
ATOM 898 C CA . THR A 1 113 ? 1.161 2.869 0.386 1.00 65.00 113 THR A CA 1
ATOM 899 C C . THR A 1 113 ? 1.826 3.882 -0.543 1.00 65.00 113 THR A C 1
ATOM 901 O O . THR A 1 113 ? 2.594 3.468 -1.413 1.00 65.00 113 THR A O 1
ATOM 904 N N . ASP A 1 114 ? 1.675 5.184 -0.288 1.00 67.06 114 ASP A N 1
ATOM 905 C CA . ASP A 1 114 ? 2.321 6.242 -1.077 1.00 67.06 114 ASP A CA 1
ATOM 906 C C . ASP A 1 114 ? 3.850 6.164 -1.014 1.00 67.06 114 ASP A C 1
ATOM 908 O O . ASP A 1 114 ? 4.528 6.180 -2.042 1.00 67.06 114 ASP A O 1
ATOM 912 N N . ARG A 1 115 ? 4.432 6.005 0.184 1.00 67.19 115 ARG A N 1
ATOM 913 C CA . ARG A 1 115 ? 5.892 5.858 0.328 1.00 67.19 115 ARG A CA 1
ATOM 914 C C . ARG A 1 115 ? 6.421 4.622 -0.394 1.00 67.19 115 ARG A C 1
ATOM 916 O O . ARG A 1 115 ? 7.506 4.674 -0.975 1.00 67.19 115 ARG A O 1
ATOM 923 N N . ARG A 1 116 ? 5.669 3.518 -0.369 1.00 69.00 116 ARG A N 1
ATOM 924 C CA . ARG A 1 116 ? 6.048 2.278 -1.055 1.00 69.00 116 ARG A CA 1
ATOM 925 C C . ARG A 1 116 ? 5.983 2.441 -2.573 1.00 69.00 116 ARG A C 1
ATOM 927 O O . ARG A 1 116 ? 6.919 2.019 -3.247 1.00 69.00 116 ARG A O 1
ATOM 934 N N . ALA A 1 117 ? 4.945 3.096 -3.090 1.00 71.56 117 ALA A N 1
ATOM 935 C CA . ALA A 1 117 ? 4.804 3.399 -4.513 1.00 71.56 117 ALA A CA 1
ATOM 936 C C . ALA A 1 117 ? 5.934 4.314 -5.013 1.00 71.56 117 ALA A C 1
ATOM 938 O O . ALA A 1 117 ? 6.562 4.019 -6.029 1.00 71.56 117 ALA A O 1
ATOM 939 N N . ILE A 1 118 ? 6.268 5.364 -4.254 1.00 74.00 118 ILE A N 1
ATOM 940 C CA . ILE A 1 118 ? 7.365 6.285 -4.589 1.00 74.00 118 ILE A CA 1
ATOM 941 C C . ILE A 1 118 ? 8.709 5.549 -4.600 1.00 74.00 118 ILE A C 1
ATOM 943 O O . ILE A 1 118 ? 9.456 5.646 -5.572 1.00 74.00 118 ILE A O 1
ATOM 947 N N . SER A 1 119 ? 9.015 4.771 -3.557 1.00 77.06 119 SER A N 1
ATOM 948 C CA . SER A 1 119 ? 10.268 4.007 -3.495 1.00 77.06 119 SER A CA 1
ATOM 949 C C . SER A 1 119 ? 10.392 3.003 -4.642 1.00 77.06 119 SER A C 1
ATOM 951 O O . SER A 1 119 ? 11.498 2.767 -5.127 1.00 77.06 119 SER A O 1
ATOM 953 N N . MET A 1 120 ? 9.279 2.403 -5.065 1.00 77.56 120 MET A N 1
ATOM 954 C CA . MET A 1 120 ? 9.267 1.437 -6.157 1.00 77.56 120 MET A CA 1
ATOM 955 C C . MET A 1 120 ? 9.480 2.112 -7.515 1.00 77.56 120 MET A C 1
ATOM 957 O O . MET A 1 120 ? 10.306 1.646 -8.296 1.00 77.56 120 MET A O 1
ATOM 961 N N . GLY A 1 121 ? 8.817 3.247 -7.757 1.00 80.12 121 GLY A N 1
ATOM 962 C CA . GLY A 1 121 ? 8.993 4.031 -8.981 1.00 80.12 121 GLY A CA 1
ATOM 963 C C . GLY A 1 121 ? 10.414 4.579 -9.142 1.00 80.12 121 GLY A C 1
ATOM 964 O O . GLY A 1 121 ? 10.981 4.514 -10.229 1.00 80.12 121 GLY A O 1
ATOM 965 N N . VAL A 1 122 ? 11.037 5.052 -8.057 1.00 86.25 122 VAL A N 1
ATOM 966 C CA . VAL A 1 122 ? 12.430 5.532 -8.096 1.00 86.25 122 VAL A CA 1
ATOM 967 C C . VAL A 1 122 ? 13.401 4.402 -8.446 1.00 86.25 122 VAL A C 1
ATOM 969 O O . VAL A 1 122 ? 14.305 4.603 -9.256 1.00 86.25 122 VAL A O 1
ATOM 972 N N . ASN A 1 123 ? 13.200 3.205 -7.886 1.00 87.00 123 ASN A N 1
ATOM 973 C CA . ASN A 1 123 ? 14.039 2.049 -8.200 1.00 87.00 123 ASN A CA 1
ATOM 974 C C . ASN A 1 123 ? 13.909 1.622 -9.673 1.00 87.00 123 ASN A C 1
ATOM 976 O O . ASN A 1 123 ? 14.919 1.329 -10.304 1.00 87.00 123 ASN A O 1
ATOM 980 N N . MET A 1 124 ? 12.691 1.660 -10.222 1.00 86.69 124 MET A N 1
ATOM 981 C CA . MET A 1 124 ? 12.415 1.365 -11.634 1.00 86.69 124 MET A CA 1
ATOM 982 C C . MET A 1 124 ? 13.110 2.358 -12.577 1.00 86.69 124 MET A C 1
ATOM 984 O O . MET A 1 124 ? 13.735 1.981 -13.563 1.00 86.69 124 MET A O 1
ATOM 988 N N . ILE A 1 125 ? 13.073 3.655 -12.266 1.00 90.00 125 ILE A N 1
ATOM 989 C CA . ILE A 1 125 ? 13.766 4.658 -13.090 1.00 90.00 125 ILE A CA 1
ATOM 990 C C . ILE A 1 125 ? 15.287 4.441 -13.037 1.00 90.00 125 ILE A C 1
ATOM 992 O O . ILE A 1 125 ? 15.962 4.487 -14.067 1.00 90.00 125 ILE A O 1
ATOM 996 N N . ALA A 1 126 ? 15.834 4.169 -11.849 1.00 91.38 126 ALA A N 1
ATOM 997 C CA . ALA A 1 126 ? 17.262 3.919 -11.673 1.00 91.38 126 ALA A CA 1
ATOM 998 C C . ALA A 1 126 ? 17.734 2.656 -12.417 1.00 91.38 126 ALA A C 1
ATOM 1000 O O . ALA A 1 126 ? 18.807 2.666 -13.030 1.00 91.38 126 ALA A O 1
ATOM 1001 N N . SER A 1 127 ? 16.936 1.586 -12.408 1.00 90.38 127 SER A N 1
ATOM 1002 C CA . SER A 1 127 ? 17.247 0.351 -13.128 1.00 90.38 127 SER A CA 1
ATOM 1003 C C . SER A 1 127 ? 17.192 0.557 -14.644 1.00 90.38 127 SER A C 1
ATOM 1005 O O . SER A 1 127 ? 18.122 0.138 -15.329 1.00 90.38 127 SER A O 1
ATOM 1007 N N . MET A 1 128 ? 16.201 1.289 -15.170 1.00 92.88 128 MET A N 1
ATOM 1008 C CA . MET A 1 128 ? 16.105 1.625 -16.599 1.00 92.88 128 MET A CA 1
ATOM 1009 C C . MET A 1 128 ? 17.302 2.451 -17.087 1.00 92.88 128 MET A C 1
ATOM 1011 O O . MET A 1 128 ? 17.877 2.145 -18.132 1.00 92.88 128 MET A O 1
ATOM 1015 N N . ILE A 1 129 ? 17.722 3.469 -16.330 1.00 93.38 129 ILE A N 1
ATOM 1016 C CA . ILE A 1 129 ? 18.905 4.274 -16.681 1.00 93.38 129 ILE A CA 1
ATOM 1017 C C . ILE A 1 129 ? 20.156 3.391 -16.694 1.00 93.38 129 ILE A C 1
ATOM 1019 O O . ILE A 1 129 ? 20.937 3.426 -17.645 1.00 93.38 129 ILE A O 1
ATOM 1023 N N . THR A 1 130 ? 20.324 2.559 -15.665 1.00 93.25 130 THR A N 1
ATOM 1024 C CA . THR A 1 130 ? 21.475 1.654 -15.550 1.00 93.25 130 THR A CA 1
ATOM 1025 C C . THR A 1 130 ? 21.502 0.637 -16.693 1.00 93.25 130 THR A C 1
ATOM 1027 O O . THR A 1 130 ? 22.555 0.413 -17.288 1.00 93.25 130 THR A O 1
ATOM 1030 N N . ALA A 1 131 ? 20.344 0.081 -17.057 1.00 92.69 131 ALA A N 1
ATOM 1031 C CA . ALA A 1 131 ? 20.169 -0.835 -18.181 1.00 92.69 131 ALA A CA 1
ATOM 1032 C C . ALA A 1 131 ? 20.564 -0.194 -19.512 1.00 92.69 131 ALA A C 1
ATOM 1034 O O . ALA A 1 131 ? 21.283 -0.798 -20.304 1.00 92.69 131 ALA A O 1
ATOM 1035 N N . MET A 1 132 ? 20.118 1.045 -19.735 1.00 93.25 132 MET A N 1
ATOM 1036 C CA . MET A 1 132 ? 20.418 1.799 -20.946 1.00 93.25 132 MET A CA 1
ATOM 1037 C C . MET A 1 132 ? 21.918 2.061 -21.072 1.00 93.25 132 MET A C 1
ATOM 1039 O O . MET A 1 132 ? 22.503 1.810 -22.123 1.00 93.25 132 MET A O 1
ATOM 1043 N N . VAL A 1 133 ? 22.555 2.521 -19.991 1.00 93.81 133 VAL A N 1
ATOM 1044 C CA . VAL A 1 133 ? 23.998 2.798 -19.970 1.00 93.81 133 VAL A CA 1
ATOM 1045 C C . VAL A 1 133 ? 24.799 1.511 -20.165 1.00 93.81 133 VAL A C 1
ATOM 1047 O O . VAL A 1 133 ? 25.703 1.489 -20.996 1.00 93.81 133 VAL A O 1
ATOM 1050 N N . ALA A 1 134 ? 24.450 0.427 -19.469 1.00 93.31 134 ALA A N 1
ATOM 1051 C CA . ALA A 1 134 ? 25.129 -0.861 -19.606 1.00 93.31 134 ALA A CA 1
ATOM 1052 C C . ALA A 1 134 ? 24.944 -1.478 -21.004 1.00 93.31 134 ALA A C 1
ATOM 1054 O O . ALA A 1 134 ? 25.899 -1.957 -21.610 1.00 93.31 134 ALA A O 1
ATOM 1055 N N . GLY A 1 135 ? 23.731 -1.441 -21.558 1.00 91.75 135 GLY A N 1
ATOM 1056 C CA . GLY A 1 135 ? 23.470 -1.944 -22.907 1.00 91.75 135 GLY A CA 1
ATOM 1057 C C . GLY A 1 135 ? 24.155 -1.105 -23.990 1.00 91.75 135 GLY A C 1
ATOM 1058 O O . GLY A 1 135 ? 24.617 -1.650 -24.995 1.00 91.75 135 GLY A O 1
ATOM 1059 N N . TYR A 1 136 ? 24.289 0.205 -23.767 1.00 92.38 136 TYR A N 1
ATOM 1060 C CA . TYR A 1 136 ? 25.044 1.092 -24.648 1.00 92.38 136 TYR A CA 1
ATOM 1061 C C . TYR A 1 136 ? 26.550 0.813 -24.599 1.00 92.38 136 TYR A C 1
ATOM 1063 O O . TYR A 1 136 ? 27.182 0.729 -25.651 1.00 92.38 136 TYR A O 1
ATOM 1071 N N . THR A 1 137 ? 27.141 0.625 -23.413 1.00 92.19 137 THR A N 1
ATOM 1072 C CA . THR A 1 137 ? 28.581 0.328 -23.288 1.00 92.19 137 THR A CA 1
ATOM 1073 C C . THR A 1 137 ? 28.944 -1.025 -23.893 1.00 92.19 137 THR A C 1
ATOM 1075 O O . THR A 1 137 ? 29.977 -1.131 -24.552 1.00 92.19 137 THR A O 1
ATOM 1078 N N . VAL A 1 138 ? 28.079 -2.032 -23.742 1.00 91.06 138 VAL A N 1
ATOM 1079 C CA . VAL A 1 138 ? 28.233 -3.338 -24.404 1.00 91.06 138 VAL A CA 1
ATOM 1080 C C . VAL A 1 138 ? 28.107 -3.212 -25.926 1.00 91.06 138 VAL A C 1
ATOM 1082 O O . VAL A 1 138 ? 28.892 -3.807 -26.657 1.00 91.06 138 VAL A O 1
ATOM 1085 N N . GLY A 1 139 ? 27.165 -2.409 -26.427 1.00 88.12 139 GLY A N 1
ATOM 1086 C CA . GLY A 1 139 ? 27.044 -2.164 -27.868 1.00 88.12 139 GLY A CA 1
ATOM 1087 C C . GLY A 1 139 ? 28.272 -1.460 -28.457 1.00 88.12 139 GLY A C 1
ATOM 1088 O O . GLY A 1 139 ? 28.760 -1.833 -29.524 1.00 88.12 139 GLY A O 1
ATOM 1089 N N . GLN A 1 140 ? 28.828 -0.491 -27.724 1.00 88.75 140 GLN A N 1
ATOM 1090 C CA . GLN A 1 140 ? 30.043 0.229 -28.118 1.00 88.75 140 GLN A CA 1
ATOM 1091 C C . GLN A 1 140 ? 31.289 -0.668 -28.115 1.00 88.75 140 GLN A C 1
ATOM 1093 O O . GLN A 1 140 ? 32.132 -0.540 -29.003 1.00 88.75 140 GLN A O 1
ATOM 1098 N N . SER A 1 141 ? 31.413 -1.594 -27.157 1.00 88.31 141 SER A N 1
ATOM 1099 C C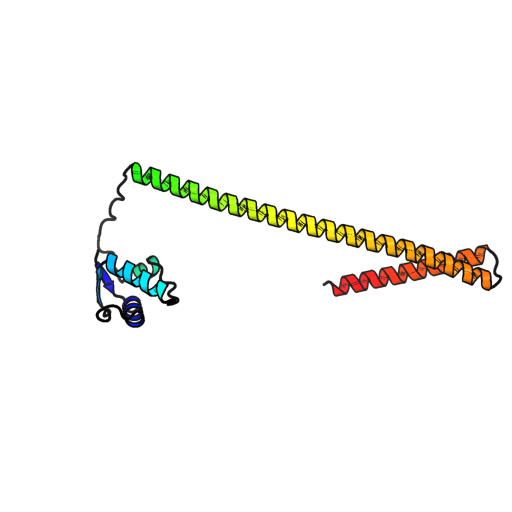A . SER A 1 141 ? 32.576 -2.490 -27.069 1.00 88.31 141 SER A CA 1
ATOM 1100 C C . SER A 1 141 ? 32.638 -3.518 -28.202 1.00 88.31 141 SER A C 1
ATOM 1102 O O . SER A 1 141 ? 33.719 -4.001 -28.527 1.00 88.31 141 SER A O 1
ATOM 1104 N N . MET A 1 142 ? 31.511 -3.804 -28.859 1.00 87.31 142 MET A N 1
ATOM 1105 C CA . MET A 1 142 ? 31.448 -4.667 -30.043 1.00 87.31 142 MET A CA 1
ATOM 1106 C C . MET A 1 142 ? 31.812 -3.945 -31.355 1.00 87.31 142 MET A C 1
ATOM 1108 O O . MET A 1 142 ? 31.713 -4.545 -32.425 1.00 87.31 142 MET A O 1
ATOM 1112 N N . HIS A 1 143 ? 32.252 -2.680 -31.294 1.00 74.38 143 HIS A N 1
ATOM 1113 C CA . HIS A 1 143 ? 32.592 -1.840 -32.454 1.00 74.38 143 HIS A CA 1
ATOM 1114 C C . HIS A 1 143 ? 31.464 -1.727 -33.493 1.00 74.38 143 HIS A C 1
ATOM 1116 O O . HIS A 1 143 ? 31.707 -1.604 -34.695 1.00 74.38 143 HIS A O 1
ATOM 1122 N N . TRP A 1 144 ? 30.210 -1.773 -33.041 1.00 73.38 144 TRP A N 1
ATOM 1123 C CA . TRP A 1 144 ? 29.058 -1.562 -33.910 1.00 73.38 144 TRP A CA 1
ATOM 1124 C C . TRP A 1 144 ? 28.821 -0.070 -34.160 1.00 73.38 144 TRP A C 1
ATOM 1126 O O . TRP A 1 144 ? 29.348 0.797 -33.462 1.00 73.38 144 TRP A O 1
ATOM 1136 N N . SER A 1 145 ? 28.020 0.246 -35.183 1.00 88.56 145 SER A N 1
ATOM 1137 C CA . SER A 1 145 ? 27.624 1.634 -35.449 1.00 88.56 145 SER A CA 1
ATOM 1138 C C . SER A 1 145 ? 27.003 2.284 -34.196 1.00 88.56 145 SER A C 1
ATOM 1140 O O . SER A 1 145 ? 26.331 1.590 -33.427 1.00 88.56 145 SER A O 1
ATOM 1142 N N . PRO A 1 146 ? 27.136 3.611 -33.999 1.00 86.38 146 PRO A N 1
ATOM 1143 C CA . PRO A 1 146 ? 26.560 4.298 -32.838 1.00 86.38 146 PRO A CA 1
ATOM 1144 C C . PRO A 1 146 ? 25.058 4.043 -32.654 1.00 86.38 146 PRO A C 1
ATOM 1146 O O . PRO A 1 146 ? 24.573 3.961 -31.529 1.00 86.38 146 PRO A O 1
ATOM 1149 N N . VAL A 1 147 ? 24.331 3.865 -33.762 1.00 89.88 147 VAL A N 1
ATOM 1150 C CA . VAL A 1 147 ? 22.898 3.544 -33.774 1.00 89.88 147 VAL A CA 1
ATOM 1151 C C . VAL A 1 147 ? 22.635 2.159 -33.186 1.00 89.88 147 VAL A C 1
ATOM 1153 O O . VAL A 1 147 ? 21.741 2.001 -32.359 1.00 89.88 147 VAL A O 1
ATOM 1156 N N . ALA A 1 148 ? 23.443 1.164 -33.554 1.00 88.25 148 ALA A N 1
ATOM 1157 C CA . ALA A 1 148 ? 23.303 -0.192 -33.039 1.00 88.25 148 ALA A CA 1
ATOM 1158 C C . ALA A 1 148 ? 23.535 -0.254 -31.518 1.00 88.25 148 ALA A C 1
ATOM 1160 O O . ALA A 1 148 ? 22.802 -0.957 -30.828 1.00 88.25 148 ALA A O 1
ATOM 1161 N N . SER A 1 149 ? 24.464 0.546 -30.983 1.00 90.00 149 SER A N 1
ATOM 1162 C CA . SER A 1 149 ? 24.702 0.656 -29.535 1.00 90.00 149 SER A CA 1
ATOM 1163 C C . SER A 1 149 ? 23.526 1.274 -28.772 1.00 90.00 149 SER A C 1
ATOM 1165 O O . SER A 1 149 ? 23.247 0.917 -27.629 1.00 90.00 149 SER A O 1
ATOM 1167 N N . VAL A 1 150 ? 22.801 2.208 -29.391 1.00 91.31 150 VAL A N 1
ATOM 1168 C CA . VAL A 1 150 ? 21.563 2.748 -28.806 1.00 91.31 150 VAL A CA 1
ATOM 1169 C C . VAL A 1 150 ? 20.457 1.692 -28.836 1.00 91.31 150 VAL A C 1
ATOM 1171 O O . VAL A 1 150 ? 19.734 1.535 -27.852 1.00 91.31 150 VAL A O 1
ATOM 1174 N N . CYS A 1 151 ? 20.351 0.917 -29.920 1.00 92.69 151 CYS A N 1
ATOM 1175 C CA . CYS A 1 151 ? 19.394 -0.185 -30.017 1.00 92.69 151 CYS A CA 1
ATOM 1176 C C . CYS A 1 151 ? 19.650 -1.276 -28.968 1.00 92.69 151 CYS A C 1
ATOM 1178 O O . CYS A 1 151 ? 18.695 -1.750 -28.355 1.00 92.69 151 CYS A O 1
ATOM 1180 N N . THR A 1 152 ? 20.907 -1.648 -28.702 1.00 91.75 152 THR A N 1
ATOM 1181 C CA . THR A 1 152 ? 21.237 -2.616 -27.640 1.00 91.75 152 THR A CA 1
ATOM 1182 C C . THR A 1 152 ? 20.875 -2.084 -26.254 1.00 91.75 152 THR A C 1
ATOM 1184 O O . THR A 1 152 ? 20.329 -2.830 -25.443 1.00 91.75 152 THR A O 1
ATOM 1187 N N . GLY A 1 153 ? 21.091 -0.788 -26.001 1.00 91.19 153 GLY A N 1
ATOM 1188 C CA . GLY A 1 153 ? 20.608 -0.105 -24.796 1.00 91.19 153 GLY A CA 1
ATOM 1189 C C . GLY A 1 153 ? 19.087 -0.194 -24.633 1.00 91.19 153 GLY A C 1
ATOM 1190 O O . GLY A 1 153 ? 18.600 -0.600 -23.579 1.00 91.19 153 GLY A O 1
ATOM 1191 N N . LEU A 1 154 ? 18.326 0.100 -25.691 1.00 92.81 154 LEU A N 1
ATOM 1192 C CA . LEU A 1 154 ? 16.860 0.019 -25.672 1.00 92.81 154 LEU A CA 1
ATOM 1193 C C . LEU A 1 154 ? 16.349 -1.407 -25.428 1.00 92.81 154 LEU A C 1
ATOM 1195 O O . LEU A 1 154 ? 15.409 -1.598 -24.657 1.00 92.81 154 LEU A O 1
ATOM 1199 N N . VAL A 1 155 ? 16.979 -2.416 -26.036 1.00 94.50 155 VAL A N 1
ATOM 1200 C CA . VAL A 1 155 ? 16.637 -3.828 -25.798 1.00 94.50 155 VAL A CA 1
ATOM 1201 C C . VAL A 1 155 ? 16.912 -4.222 -24.344 1.00 94.50 155 VAL A C 1
ATOM 1203 O O . VAL A 1 155 ? 16.085 -4.898 -23.732 1.00 94.50 155 VAL A O 1
ATOM 1206 N N . ALA A 1 156 ? 18.021 -3.761 -23.759 1.00 91.62 156 ALA A N 1
ATOM 1207 C CA . ALA A 1 156 ? 18.329 -4.002 -22.350 1.00 91.62 156 ALA A CA 1
ATOM 1208 C C . ALA A 1 156 ? 17.287 -3.365 -21.411 1.00 91.62 156 ALA A C 1
ATOM 1210 O O . ALA A 1 156 ? 16.858 -4.005 -20.448 1.00 91.62 156 ALA A O 1
ATOM 1211 N N . VAL A 1 157 ? 16.825 -2.145 -21.717 1.00 93.75 157 VAL A N 1
ATOM 1212 C CA . VAL A 1 157 ? 15.740 -1.479 -20.974 1.00 93.75 157 VAL A CA 1
ATOM 1213 C C . VAL A 1 157 ? 14.445 -2.283 -21.058 1.00 93.75 157 VAL A C 1
ATOM 1215 O O . VAL A 1 157 ? 13.833 -2.549 -20.026 1.00 93.75 157 VAL A O 1
ATOM 1218 N N . LEU A 1 158 ? 14.041 -2.721 -22.255 1.00 93.00 158 LEU A N 1
ATOM 1219 C CA . LEU A 1 158 ? 12.840 -3.548 -22.428 1.00 93.00 158 LEU A CA 1
ATOM 1220 C C . LEU A 1 158 ? 12.935 -4.866 -21.648 1.00 93.00 158 LEU A C 1
ATOM 1222 O O . LEU A 1 158 ? 11.956 -5.285 -21.027 1.00 93.00 158 LEU A O 1
ATOM 1226 N N . GLY A 1 159 ? 14.113 -5.494 -21.628 1.00 93.06 159 GLY A N 1
ATOM 1227 C CA . GLY A 1 159 ? 14.368 -6.694 -20.835 1.00 93.06 159 GLY A CA 1
ATOM 1228 C C . GLY A 1 159 ? 14.152 -6.456 -19.340 1.00 93.06 159 GLY A C 1
ATOM 1229 O O . GLY A 1 159 ? 13.406 -7.199 -18.703 1.00 93.06 159 GLY A O 1
ATOM 1230 N N . ILE A 1 160 ? 14.734 -5.387 -18.790 1.00 92.06 160 ILE A N 1
ATOM 1231 C CA . ILE A 1 160 ? 14.576 -5.039 -17.371 1.00 92.06 160 ILE A CA 1
ATOM 1232 C C . ILE A 1 160 ? 13.134 -4.669 -17.025 1.00 92.06 160 ILE A C 1
ATOM 1234 O O . ILE A 1 160 ? 12.624 -5.166 -16.025 1.00 92.06 160 ILE A O 1
ATOM 1238 N N . VAL A 1 161 ? 12.437 -3.907 -17.872 1.00 91.62 161 VAL A N 1
ATOM 1239 C CA . VAL A 1 161 ? 11.012 -3.595 -17.666 1.00 91.62 161 VAL A CA 1
ATOM 1240 C C . VAL A 1 161 ? 10.171 -4.872 -17.633 1.00 91.62 161 VAL A C 1
ATOM 1242 O O . VAL A 1 161 ? 9.285 -5.004 -16.794 1.00 91.62 161 VAL A O 1
ATOM 1245 N N . THR A 1 162 ? 10.469 -5.841 -18.500 1.00 92.62 162 THR A N 1
ATOM 1246 C CA . THR A 1 162 ? 9.749 -7.123 -18.529 1.00 92.62 162 THR A CA 1
ATOM 1247 C C . THR A 1 162 ? 10.007 -7.940 -17.261 1.00 92.62 162 THR A C 1
ATOM 1249 O O . THR A 1 162 ? 9.070 -8.501 -16.692 1.00 92.62 162 THR A O 1
ATOM 1252 N N . VAL A 1 163 ? 11.257 -7.985 -16.786 1.00 91.75 163 VAL A N 1
ATOM 1253 C CA . VAL A 1 163 ? 11.627 -8.665 -15.532 1.00 91.75 163 VAL A CA 1
ATOM 1254 C C . VAL A 1 163 ? 10.968 -7.994 -14.328 1.00 91.75 163 VAL A C 1
ATOM 1256 O O . VAL A 1 163 ? 10.419 -8.683 -13.470 1.00 91.75 163 VAL A O 1
ATOM 1259 N N . GLU A 1 164 ? 10.974 -6.664 -14.263 1.00 87.12 164 GLU A N 1
ATOM 1260 C CA . GLU A 1 164 ? 10.323 -5.922 -13.182 1.00 87.12 164 GLU A CA 1
ATOM 1261 C C . GLU A 1 164 ? 8.801 -6.099 -13.197 1.00 87.12 164 GLU A C 1
ATOM 1263 O O . GLU A 1 164 ? 8.214 -6.318 -12.137 1.00 87.12 164 GLU A O 1
ATOM 1268 N N . ALA A 1 165 ? 8.170 -6.098 -14.375 1.00 86.38 165 ALA A N 1
ATOM 1269 C CA . ALA A 1 165 ? 6.746 -6.395 -14.524 1.00 86.38 165 ALA A CA 1
ATOM 1270 C C . ALA A 1 165 ? 6.406 -7.817 -14.041 1.00 86.38 165 ALA A C 1
ATOM 1272 O O . ALA A 1 165 ? 5.426 -8.015 -13.327 1.00 86.38 165 ALA A O 1
ATOM 1273 N N . TRP A 1 166 ? 7.250 -8.804 -14.350 1.00 90.56 166 TRP A N 1
ATOM 1274 C CA . TRP A 1 166 ? 7.099 -10.166 -13.832 1.00 90.56 166 TRP A CA 1
ATOM 1275 C C . TRP A 1 166 ? 7.273 -10.247 -12.309 1.00 90.56 166 TRP A C 1
ATOM 1277 O O . TRP A 1 166 ? 6.490 -10.910 -11.628 1.00 90.56 166 TRP A O 1
ATOM 1287 N N . LEU A 1 167 ? 8.271 -9.558 -11.749 1.00 86.69 167 LEU A N 1
ATOM 1288 C CA . LEU A 1 167 ? 8.497 -9.508 -10.300 1.00 86.69 167 LEU A CA 1
ATOM 1289 C C . LEU A 1 167 ? 7.353 -8.815 -9.553 1.00 86.69 167 LEU A C 1
ATOM 1291 O O . LEU A 1 167 ? 7.041 -9.202 -8.425 1.00 86.69 167 LEU A O 1
ATOM 1295 N N . LEU A 1 168 ? 6.731 -7.812 -10.174 1.00 84.19 168 LEU A N 1
ATOM 1296 C CA . LEU A 1 168 ? 5.528 -7.150 -9.678 1.00 84.19 168 LEU A CA 1
ATOM 1297 C C . LEU A 1 168 ? 4.363 -8.136 -9.562 1.00 84.19 168 LEU A C 1
ATOM 1299 O O . LEU A 1 168 ? 3.814 -8.281 -8.471 1.00 84.19 168 LEU A O 1
ATOM 1303 N N . VAL A 1 169 ? 4.072 -8.880 -10.633 1.00 86.69 169 VAL A N 1
ATOM 1304 C CA . VAL A 1 169 ? 3.009 -9.901 -10.643 1.00 86.69 169 VAL A CA 1
ATOM 1305 C C . VAL A 1 169 ? 3.258 -10.973 -9.579 1.00 86.69 169 VAL A C 1
ATOM 1307 O O . VAL A 1 169 ? 2.355 -11.323 -8.822 1.00 86.69 169 VAL A O 1
ATOM 1310 N N . ILE A 1 170 ? 4.498 -11.461 -9.457 1.00 86.19 170 ILE A N 1
ATOM 1311 C CA . ILE A 1 170 ? 4.847 -12.461 -8.435 1.00 86.19 170 ILE A CA 1
ATOM 1312 C C . ILE A 1 170 ? 4.657 -11.896 -7.022 1.00 86.19 170 ILE A C 1
ATOM 1314 O O . ILE A 1 170 ? 4.166 -12.603 -6.141 1.00 86.19 170 ILE A O 1
ATOM 1318 N N . ARG A 1 171 ? 5.045 -10.639 -6.775 1.00 78.56 171 ARG A N 1
ATOM 1319 C CA . ARG A 1 171 ? 4.852 -10.002 -5.464 1.00 78.56 171 ARG A CA 1
ATOM 1320 C C . ARG A 1 171 ? 3.382 -9.875 -5.100 1.00 78.56 171 ARG A C 1
ATOM 1322 O O . ARG A 1 171 ? 3.052 -10.126 -3.947 1.00 78.56 171 ARG A O 1
ATOM 1329 N N . GLU A 1 172 ? 2.543 -9.494 -6.054 1.00 79.19 172 GLU A N 1
ATOM 1330 C CA . GLU A 1 172 ? 1.102 -9.360 -5.849 1.00 79.19 172 GLU A CA 1
ATOM 1331 C C . GLU A 1 172 ? 0.477 -10.727 -5.539 1.00 79.19 172 GLU A C 1
ATOM 1333 O O . GLU A 1 172 ? -0.159 -10.883 -4.505 1.00 79.19 172 GLU A O 1
ATOM 1338 N N . SER A 1 173 ? 0.835 -11.767 -6.301 1.00 77.69 173 SER A N 1
ATOM 1339 C CA . SER A 1 173 ? 0.354 -13.144 -6.079 1.00 77.69 173 SER A CA 1
ATOM 1340 C C . SER A 1 173 ? 0.781 -13.804 -4.758 1.00 77.69 173 SER A C 1
ATOM 1342 O O . SER A 1 173 ? 0.266 -14.862 -4.416 1.00 77.69 173 SER A O 1
ATOM 1344 N N . ARG A 1 174 ? 1.762 -13.240 -4.037 1.00 70.44 174 ARG A N 1
ATOM 1345 C CA . ARG A 1 174 ? 2.200 -13.725 -2.712 1.00 70.44 174 ARG A CA 1
ATOM 1346 C C . ARG A 1 174 ? 1.608 -12.931 -1.546 1.00 70.44 174 ARG A C 1
ATOM 1348 O O . ARG A 1 174 ? 1.881 -13.277 -0.398 1.00 70.44 174 ARG A O 1
ATOM 1355 N N . LEU A 1 175 ? 0.941 -11.814 -1.830 1.00 55.28 175 LEU A N 1
ATOM 1356 C CA . LEU A 1 175 ? 0.298 -10.966 -0.825 1.00 55.28 175 LEU A CA 1
ATOM 1357 C C . LEU A 1 175 ? -1.180 -11.333 -0.612 1.00 55.28 175 LEU A C 1
ATOM 1359 O O . LEU A 1 175 ? -1.727 -10.918 0.410 1.00 55.28 175 LEU A O 1
ATOM 1363 N N . ASP A 1 176 ? -1.761 -12.120 -1.522 1.00 44.03 176 ASP A N 1
ATOM 1364 C CA . ASP A 1 176 ? -3.032 -12.846 -1.366 1.00 44.03 176 ASP A CA 1
ATOM 1365 C C . ASP A 1 176 ? -2.815 -14.232 -0.727 1.00 44.03 176 ASP A C 1
ATOM 1367 O O . ASP A 1 176 ? -3.685 -14.657 0.071 1.00 44.03 176 ASP A O 1
#

Foldseek 3Di:
DKFFQAPVNLVLCVVLVPPPRDDGGDIDDPVVVVVSVVSCVVVVVPPPDDVVNSVVRGPPDPDPPPDPPPPPDVVVVVVVVVVVVVVVVVVVVVVVVVVVVVVVVVVVVVVVVVVVVVVLVVVLVVQLVVLLVVQLVVQVVVVDDSVSSNVSSVVSSVVVVVVSVVVVVVVVVVVD

Sequence (176 aa):
MRWLVSETIADVGRRVSWHEALKPGDYVEQGDLVRLCKRAREMGVDSNMYLHTIAKSSDIEPGDYGRPSRPRSSSFAARLDELRRKQDAIAYRQMVGMKADRDEARDLSLKATDRRAISMGVNMIASMITAMVAGYTVGQSMHWSPVASVCTGLVAVLGIVTVEAWLLVIRESRLD

Radius of gyration: 38.67 Å; chains: 1; bounding box: 84×40×93 Å

InterPro domains:
  IPR021013 ATPase, vacuolar ER assembly factor, Vma12 [PF11712] (68-169)
  IPR021013 ATPase, vacuolar ER assembly factor, Vma12 [PTHR31394] (20-174)

Organism: Plasmodiophora brassicae (NCBI:txid37360)